Protein AF-A0A538CQP9-F1 (afdb_monomer)

Nearest PDB structures (foldseek):
  5k21-assembly1_A  TM=8.685E-01  e=4.027E-07  Mycolicibacterium fortuitum subsp. fortuitum DSM 46621 = ATCC 6841 = JCM 6387
  6x1q-assembly1_A  TM=4.859E-01  e=3.278E+00  Escherichia coli K-12
  3sep-assembly1_A  TM=4.852E-01  e=4.447E+00  Escherichia coli K-12
  3i3e-assembly1_C  TM=3.441E-01  e=4.447E+00  Escherichia coli K-12
  3iap-assembly1_C  TM=3.419E-01  e=5.450E+00  Escherichia coli K-12

Foldseek 3Di:
DDDDDDDDDDDDDDPPPPPPPPDPPPPVPPADAFKDKWWWDWDPVFWDWDADPPGDDDFFIWIWGKTFTDDPNHGFWMKTKIKTQHDPPQRKIKMWMWTGGVFWIWIWIDMAGCHADPPPGTHADPQADKTWGPAMDGVNGPWTDIWHWAADPVTIMIMDHTDD

pLDDT: mean 84.47, std 19.42, range [34.56, 98.69]

Solvent-accessible surface area (backbone atoms only — not comparable to full-atom values): 9228 Å² total; per-residue (Å²): 137,90,83,85,88,83,90,82,88,84,82,86,82,79,80,79,78,81,73,79,78,76,70,79,78,80,69,75,85,61,50,35,62,54,78,49,68,32,42,31,44,66,47,81,88,42,45,45,79,47,77,43,81,62,86,59,100,40,74,68,20,31,46,39,36,36,26,47,25,22,43,97,84,40,87,46,38,37,37,38,40,47,30,34,30,75,33,82,91,37,53,19,36,41,37,44,35,42,34,46,40,83,62,34,34,41,33,30,38,38,67,54,26,69,36,71,42,87,100,77,44,52,52,70,48,99,78,29,48,68,24,40,29,75,25,36,33,67,71,27,37,75,23,32,38,38,35,36,43,28,84,48,99,91,34,29,42,40,33,40,39,35,41,119

Sequence (164 aa):
MSSKSTLLAVLATVAVVTGIVVLPATGHDVKPSGTVSFTGKGSSRDQKMVDVRPKGISLGDQFLGAETLRQAGALAGRMEADCVVIDRTYAGQACSLTLILKGGRVTAQGAGVDKRIPGVGGTTPPAGDEFAITGGTGAYQGAAGTLRLKSGRTGDAVTLLFSP

Secondary structure (DSSP, 8-state):
---------------------------------EEEEEEEEEEEEEEEEE-PSSSSS-TT-EEEEEEEEEETTEEEEEEEEEEEEEETTTTEEEEEEEEEETTEEEEEEEEEESSPBTTTB----TT-EEEEEEEEEETTTT--EEEEEE--TT-EEEEEEE--

Radius of gyration: 29.41 Å; Cα contacts (8 Å, |Δi|>4): 354; chains: 1; bounding box: 90×64×88 Å

Mean predicted aligned error: 10.79 Å

Structure (mmCIF, N/CA/C/O backbone):
data_AF-A0A538CQP9-F1
#
_entry.id   AF-A0A538CQP9-F1
#
loop_
_atom_site.group_PDB
_atom_site.id
_atom_site.type_symbol
_atom_site.label_atom_id
_atom_site.label_alt_id
_atom_site.label_comp_id
_atom_site.label_asym_id
_atom_site.label_entity_id
_atom_site.label_seq_id
_atom_site.pdbx_PDB_ins_code
_atom_site.Cartn_x
_atom_site.Cartn_y
_atom_site.Cartn_z
_atom_site.occupancy
_atom_site.B_iso_or_equiv
_atom_site.auth_seq_id
_atom_site.auth_comp_id
_atom_site.auth_asym_id
_atom_site.auth_atom_id
_atom_site.pdbx_PDB_model_num
ATOM 1 N N . MET A 1 1 ? -66.883 -46.467 62.462 1.00 38.78 1 MET A N 1
ATOM 2 C CA . MET A 1 1 ? -66.336 -47.798 62.126 1.00 38.78 1 MET A CA 1
ATOM 3 C C . MET A 1 1 ? -64.942 -47.618 61.553 1.00 38.78 1 MET A C 1
ATOM 5 O O . MET A 1 1 ? -64.714 -46.687 60.798 1.00 38.78 1 MET A O 1
ATOM 9 N N . SER A 1 2 ? -64.028 -48.446 62.045 1.00 42.16 2 SER A N 1
ATOM 10 C CA . SER A 1 2 ? -62.579 -48.475 61.811 1.00 42.16 2 SER A CA 1
ATOM 11 C C . SER A 1 2 ? -62.206 -48.957 60.401 1.00 42.16 2 SER A C 1
ATOM 13 O O . SER A 1 2 ? -62.927 -49.797 59.872 1.00 42.16 2 SER A O 1
ATOM 15 N N . SER A 1 3 ? -61.077 -48.482 59.849 1.00 36.19 3 SER A N 1
ATOM 16 C CA . SER A 1 3 ? -59.952 -49.288 59.297 1.00 36.19 3 SER A CA 1
ATOM 17 C C . SER A 1 3 ? -59.063 -48.399 58.396 1.00 36.19 3 SER A C 1
ATOM 19 O O . SER A 1 3 ? -59.521 -47.919 57.369 1.00 36.19 3 SER A O 1
ATOM 21 N N . LYS A 1 4 ? -57.914 -47.898 58.874 1.00 34.56 4 LYS A N 1
ATOM 22 C CA . LYS A 1 4 ? -56.531 -48.436 58.773 1.00 34.56 4 LYS A CA 1
ATOM 23 C C . LYS A 1 4 ? -55.906 -48.461 57.356 1.00 34.56 4 LYS A C 1
ATOM 25 O O . LYS A 1 4 ? -56.288 -49.257 56.513 1.00 34.56 4 LYS A O 1
ATOM 30 N N . SER A 1 5 ? -54.905 -47.578 57.220 1.00 41.53 5 SER A N 1
ATOM 31 C CA . SER A 1 5 ? -53.651 -47.525 56.436 1.00 41.53 5 SER A CA 1
ATOM 32 C C . SER A 1 5 ? -53.337 -48.579 55.364 1.00 41.53 5 SER A C 1
ATOM 34 O O . SER A 1 5 ? -53.513 -49.761 55.622 1.00 41.53 5 SER A O 1
ATOM 36 N N . THR A 1 6 ? -52.658 -48.171 54.273 1.00 38.88 6 THR A N 1
ATOM 37 C CA . THR A 1 6 ? -51.230 -48.491 53.977 1.00 38.88 6 THR A CA 1
ATOM 38 C C . THR A 1 6 ? -50.686 -47.595 52.838 1.00 38.88 6 THR A C 1
ATOM 40 O O . THR A 1 6 ? -51.389 -47.326 51.869 1.00 38.88 6 THR A O 1
ATOM 43 N N . LEU A 1 7 ? -49.443 -47.112 52.992 1.00 44.28 7 LEU A N 1
ATOM 44 C CA . LEU A 1 7 ? -48.630 -46.386 52.002 1.00 44.28 7 LEU A CA 1
ATOM 45 C C . LEU A 1 7 ? -48.344 -47.215 50.736 1.00 44.28 7 LEU A C 1
ATOM 47 O O . LEU A 1 7 ? -48.172 -48.422 50.845 1.00 44.28 7 LEU A O 1
ATOM 51 N N . LEU A 1 8 ? -48.096 -46.532 49.610 1.00 36.38 8 LEU A N 1
ATOM 52 C CA . LEU A 1 8 ? -46.984 -46.818 48.684 1.00 36.38 8 LEU A CA 1
ATOM 53 C C . LEU A 1 8 ? -46.735 -45.587 47.792 1.00 36.38 8 LEU A C 1
ATOM 55 O O . LEU A 1 8 ? -47.542 -45.233 46.938 1.00 36.38 8 LEU A O 1
ATOM 59 N N . ALA A 1 9 ? -45.615 -44.912 48.040 1.00 46.59 9 ALA A N 1
ATOM 60 C CA . ALA A 1 9 ? -44.998 -43.966 47.116 1.00 46.59 9 ALA A CA 1
ATOM 61 C C . ALA A 1 9 ? -44.261 -44.744 46.016 1.00 46.59 9 ALA A C 1
ATOM 63 O O . ALA A 1 9 ? -43.771 -45.825 46.324 1.00 46.59 9 ALA A O 1
ATOM 64 N N . VAL A 1 10 ? -44.121 -44.186 44.802 1.00 39.62 10 VAL A N 1
ATOM 65 C CA . VAL A 1 10 ? -42.913 -44.312 43.953 1.00 39.62 10 VAL A CA 1
ATOM 66 C C . VAL A 1 10 ? -43.000 -43.398 42.710 1.00 39.62 10 VAL A C 1
ATOM 68 O O . VAL A 1 10 ? -43.891 -43.518 41.879 1.00 39.62 10 VAL A O 1
ATOM 71 N N . LEU A 1 11 ? -42.022 -42.484 42.672 1.00 38.12 11 LEU A N 1
ATOM 72 C CA . LEU A 1 11 ? -41.315 -41.811 41.571 1.00 38.12 11 LEU A CA 1
ATOM 73 C C . LEU A 1 11 ? -42.088 -41.183 40.391 1.00 38.12 11 LEU A C 1
ATOM 75 O O . LEU A 1 11 ? -42.422 -41.832 39.406 1.00 38.12 11 LEU A O 1
ATOM 79 N N . ALA A 1 12 ? -42.153 -39.847 40.417 1.00 43.16 12 ALA A N 1
ATOM 80 C CA . ALA A 1 12 ? -42.281 -39.014 39.226 1.00 43.16 12 ALA A CA 1
ATOM 81 C C . ALA A 1 12 ? -40.926 -38.925 38.498 1.00 43.16 12 ALA A C 1
ATOM 83 O O . ALA A 1 12 ? -39.963 -38.358 39.016 1.00 43.16 12 ALA A O 1
ATOM 84 N N . THR A 1 13 ? -40.841 -39.469 37.286 1.00 46.38 13 THR A N 1
ATOM 85 C CA . THR A 1 13 ? -39.721 -39.235 36.368 1.00 46.38 13 THR A CA 1
ATOM 86 C C . THR A 1 13 ? -39.856 -37.848 35.742 1.00 46.38 13 THR A C 1
ATOM 88 O O . THR A 1 13 ? -40.658 -37.648 34.831 1.00 46.38 13 THR A O 1
ATOM 91 N N . VAL A 1 14 ? -39.066 -36.884 36.216 1.00 45.41 14 VAL A N 1
ATOM 92 C CA . VAL A 1 14 ? -38.841 -35.614 35.513 1.00 45.41 14 VAL A CA 1
ATOM 93 C C . VAL A 1 14 ? -37.854 -35.891 34.380 1.00 45.41 14 VAL A C 1
ATOM 95 O O . VAL A 1 14 ? -36.659 -36.059 34.614 1.00 45.41 14 VAL A O 1
ATOM 98 N N . ALA A 1 15 ? -38.349 -35.972 33.147 1.00 48.72 15 ALA A N 1
ATOM 99 C CA . ALA A 1 15 ? -37.496 -35.967 31.967 1.00 48.72 15 ALA A CA 1
ATOM 100 C C . ALA A 1 15 ? -36.959 -34.541 31.765 1.00 48.72 15 ALA A C 1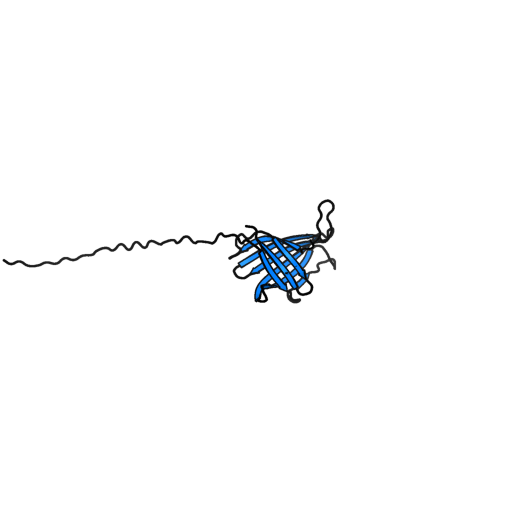
ATOM 102 O O . ALA A 1 15 ? -37.659 -33.663 31.263 1.00 48.72 15 ALA A O 1
ATOM 103 N N . VAL A 1 16 ? -35.718 -34.296 32.190 1.00 45.59 16 VAL A N 1
ATOM 104 C CA . VAL A 1 16 ? -34.983 -33.078 31.836 1.00 45.59 16 VAL A CA 1
ATOM 105 C C . VAL A 1 16 ? -34.594 -33.207 30.366 1.00 45.59 16 VAL A C 1
ATOM 107 O O . VAL A 1 16 ? -33.592 -33.831 30.028 1.00 45.59 16 VAL A O 1
ATOM 110 N N . VAL A 1 17 ? -35.412 -32.650 29.474 1.00 44.56 17 VAL A N 1
ATOM 111 C CA . VAL A 1 17 ? -35.003 -32.425 28.086 1.00 44.56 17 VAL A CA 1
ATOM 112 C C . VAL A 1 17 ? -33.984 -31.291 28.123 1.00 44.56 17 VAL A C 1
ATOM 114 O O . VAL A 1 17 ? -34.340 -30.115 28.167 1.00 44.56 17 VAL A O 1
ATOM 117 N N . THR A 1 18 ? -32.699 -31.635 28.150 1.00 47.03 18 THR A N 1
ATOM 118 C CA . THR A 1 18 ? -31.608 -30.707 27.853 1.00 47.03 18 THR A CA 1
ATOM 119 C C . THR A 1 18 ? -31.675 -30.352 26.370 1.00 47.03 18 THR A C 1
ATOM 121 O O . THR A 1 18 ? -30.957 -30.891 25.532 1.00 47.03 18 THR A O 1
ATOM 124 N N . GLY A 1 19 ? -32.588 -29.445 26.026 1.00 39.25 19 GLY A N 1
ATOM 125 C CA . GLY A 1 19 ? -32.572 -28.773 24.739 1.00 39.25 19 GLY A CA 1
ATOM 126 C C . GLY A 1 19 ? -31.311 -27.924 24.668 1.00 39.25 19 GLY A C 1
ATOM 127 O O . GLY A 1 19 ? -31.230 -26.878 25.308 1.00 39.25 19 GLY A O 1
ATOM 128 N N . ILE A 1 20 ? -30.311 -28.377 23.914 1.00 45.31 20 ILE A N 1
ATOM 129 C CA . ILE A 1 20 ? -29.222 -27.506 23.479 1.00 45.31 20 ILE A CA 1
ATOM 130 C C . ILE A 1 20 ? -29.875 -26.472 22.564 1.00 45.31 20 ILE A C 1
ATOM 132 O O . ILE A 1 20 ? -30.176 -26.747 21.404 1.00 45.31 20 ILE A O 1
ATOM 136 N N . VAL A 1 21 ? -30.145 -25.287 23.105 1.00 44.66 21 VAL A N 1
ATOM 137 C CA . VAL A 1 21 ? -30.484 -24.121 22.296 1.00 44.66 21 VAL A CA 1
ATOM 138 C C . VAL A 1 21 ? -29.204 -23.745 21.560 1.00 44.66 21 VAL A C 1
ATOM 140 O O . VAL A 1 21 ? -28.327 -23.078 22.107 1.00 44.66 21 VAL A O 1
ATOM 143 N N . VAL A 1 22 ? -29.065 -24.226 20.326 1.00 49.12 22 VAL A N 1
ATOM 144 C CA . VAL A 1 22 ? -28.063 -23.709 19.398 1.00 49.12 22 VAL A CA 1
ATOM 145 C C . VAL A 1 22 ? -28.538 -22.311 19.019 1.00 49.12 22 VAL A C 1
ATOM 147 O O . VAL A 1 22 ? -29.374 -22.140 18.135 1.00 49.12 22 VAL A O 1
ATOM 150 N N . LEU A 1 23 ? -28.060 -21.305 19.751 1.00 45.12 23 LEU A N 1
ATOM 151 C CA . LEU A 1 23 ? -28.173 -19.919 19.319 1.00 45.12 23 LEU A CA 1
ATOM 152 C C . LEU A 1 23 ? -27.500 -19.836 17.941 1.00 45.12 23 LEU A C 1
ATOM 154 O O . LEU A 1 23 ? -26.346 -20.262 17.827 1.00 45.12 23 LEU A O 1
ATOM 158 N N . PRO A 1 24 ? -28.173 -19.333 16.891 1.00 45.16 24 PRO A N 1
ATOM 159 C CA . PRO A 1 24 ? -27.479 -19.042 15.652 1.00 45.16 24 PRO A CA 1
ATOM 160 C C . PRO A 1 24 ? -26.359 -18.066 16.000 1.00 45.16 24 PRO A C 1
ATOM 162 O O . PRO A 1 24 ? -26.606 -17.002 16.571 1.00 45.16 24 PRO A O 1
ATOM 165 N N . ALA A 1 25 ? -25.118 -18.452 15.709 1.00 52.47 25 ALA A N 1
ATOM 166 C CA . ALA A 1 25 ? -24.022 -17.508 15.716 1.00 52.47 25 ALA A CA 1
ATOM 167 C C . ALA A 1 25 ? -24.400 -16.432 14.699 1.00 52.47 25 ALA A C 1
ATOM 169 O O . ALA A 1 25 ? -24.358 -16.673 13.494 1.00 52.47 25 ALA A O 1
ATOM 170 N N . THR A 1 26 ? -24.807 -15.256 15.169 1.00 50.44 26 THR A N 1
ATOM 171 C CA . THR A 1 26 ? -24.879 -14.057 14.340 1.00 50.44 26 THR A CA 1
ATOM 172 C C . THR A 1 26 ? -23.442 -13.623 14.069 1.00 50.44 26 THR A C 1
ATOM 174 O O . THR A 1 26 ? -22.945 -12.617 14.577 1.00 50.44 26 THR A O 1
ATOM 177 N N . GLY A 1 27 ? -22.727 -14.445 13.294 1.00 51.31 27 GLY A N 1
ATOM 178 C CA . GLY A 1 27 ? -21.552 -14.007 12.571 1.00 51.31 27 GLY A CA 1
ATOM 179 C C . GLY A 1 27 ? -22.015 -12.812 11.763 1.00 51.31 27 GLY A C 1
ATOM 180 O O . GLY A 1 27 ? -22.911 -12.926 10.932 1.00 51.31 27 GLY A O 1
ATOM 181 N N . HIS A 1 28 ? -21.527 -11.634 12.127 1.00 52.66 28 HIS A N 1
ATOM 182 C CA . HIS A 1 28 ? -21.851 -10.422 11.407 1.00 52.66 28 HIS A CA 1
ATOM 183 C C . HIS A 1 28 ? -21.155 -10.532 10.048 1.00 52.66 28 HIS A C 1
ATOM 185 O O . HIS A 1 28 ? -20.038 -10.051 9.892 1.00 52.66 28 HIS A O 1
ATOM 191 N N . ASP A 1 29 ? -21.816 -11.150 9.066 1.00 60.22 29 ASP A N 1
ATOM 192 C CA . ASP A 1 29 ? -21.462 -11.110 7.639 1.00 60.22 29 ASP A CA 1
ATOM 193 C C . ASP A 1 29 ? -21.721 -9.707 7.055 1.00 60.22 29 ASP A C 1
ATOM 195 O O . ASP A 1 29 ? -22.168 -9.533 5.921 1.00 60.22 29 ASP A O 1
ATOM 199 N N . VAL A 1 30 ? -21.486 -8.663 7.849 1.00 67.25 30 VAL A N 1
ATOM 200 C CA . VAL A 1 30 ? -21.538 -7.290 7.376 1.00 67.25 30 VAL A CA 1
ATOM 201 C C . VAL A 1 30 ? -20.156 -6.991 6.839 1.00 67.25 30 VAL A C 1
ATOM 203 O O . VAL A 1 30 ? -19.209 -6.787 7.601 1.00 67.25 30 VAL A O 1
ATOM 206 N N . LYS A 1 31 ? -20.042 -6.983 5.510 1.00 78.75 31 LYS A N 1
ATOM 207 C CA . LYS A 1 31 ? -18.832 -6.499 4.858 1.00 78.75 31 LYS A CA 1
ATOM 208 C C . LYS A 1 31 ? -18.520 -5.087 5.361 1.00 78.75 31 LYS A C 1
ATOM 210 O O . LYS A 1 31 ? -19.438 -4.266 5.485 1.00 78.75 31 LYS A O 1
ATOM 215 N N . PRO A 1 32 ? -17.244 -4.782 5.645 1.00 84.19 32 PRO A N 1
ATOM 216 C CA . PRO A 1 32 ? -16.839 -3.423 5.962 1.00 84.19 32 PRO A CA 1
ATOM 217 C C . PRO A 1 32 ? -17.307 -2.468 4.866 1.00 84.19 32 PRO A C 1
ATOM 219 O O . PRO A 1 32 ? -17.216 -2.789 3.685 1.00 84.19 32 PRO A O 1
ATOM 222 N N . SER A 1 33 ? -17.788 -1.290 5.251 1.00 89.38 33 SER A N 1
ATOM 223 C CA . SER A 1 33 ? -18.210 -0.249 4.315 1.00 89.38 33 SER A CA 1
ATOM 224 C C . SER A 1 33 ? -17.742 1.123 4.794 1.00 89.38 33 SER A C 1
ATOM 226 O O . SER A 1 33 ? -17.451 1.325 5.976 1.00 89.38 33 SER A O 1
ATOM 228 N N . GLY A 1 34 ? -17.643 2.069 3.861 1.00 92.75 34 GLY A N 1
ATOM 229 C CA . GLY A 1 34 ? -17.243 3.445 4.145 1.00 92.75 34 GLY A CA 1
ATOM 230 C C . GLY A 1 34 ? -15.732 3.682 4.107 1.00 92.75 34 GLY A C 1
ATOM 231 O O . GLY A 1 34 ? -14.962 2.879 3.579 1.00 92.75 34 GLY A O 1
ATOM 232 N N . THR A 1 35 ? -15.320 4.830 4.649 1.00 96.12 35 THR A N 1
ATOM 233 C CA . THR A 1 35 ? -13.948 5.344 4.539 1.00 96.12 35 THR A CA 1
ATOM 234 C C . THR A 1 35 ? -13.276 5.427 5.903 1.00 96.12 35 THR A C 1
ATOM 236 O O . THR A 1 35 ? -13.831 6.000 6.840 1.00 96.12 35 THR A O 1
ATOM 239 N N . VAL A 1 36 ? -12.048 4.917 6.000 1.00 95.69 36 VAL A N 1
ATOM 240 C CA . VAL A 1 36 ? -11.201 5.009 7.197 1.00 95.69 36 VAL A CA 1
ATOM 241 C C . VAL A 1 36 ? -9.848 5.595 6.816 1.00 95.69 36 VAL A C 1
ATOM 243 O O . VAL A 1 36 ? -9.221 5.131 5.869 1.00 95.69 36 VAL A O 1
ATOM 246 N N . SER A 1 37 ? -9.374 6.591 7.563 1.00 96.88 37 SER A N 1
ATOM 247 C CA . SER A 1 37 ? -8.099 7.261 7.289 1.00 96.88 37 SER A CA 1
ATOM 248 C C . SER A 1 37 ? -7.151 7.208 8.481 1.00 96.88 37 SER A C 1
ATOM 250 O O . SER A 1 37 ? -7.557 7.375 9.633 1.00 96.88 37 SER A O 1
ATOM 252 N N . PHE A 1 38 ? -5.869 7.041 8.172 1.00 97.62 38 PHE A N 1
ATOM 253 C CA . PHE A 1 38 ? -4.761 6.998 9.111 1.00 97.62 38 PHE A CA 1
ATOM 254 C C . PHE A 1 38 ? -3.640 7.931 8.661 1.00 97.62 38 PHE A C 1
ATOM 256 O O . PHE A 1 38 ? -3.461 8.193 7.469 1.00 97.62 38 PHE A O 1
ATOM 263 N N . THR A 1 39 ? -2.841 8.375 9.624 1.00 97.44 39 THR A N 1
ATOM 264 C CA . THR A 1 39 ? -1.500 8.889 9.360 1.00 97.44 39 THR A CA 1
ATOM 265 C C . THR A 1 39 ? -0.478 7.786 9.611 1.00 97.44 39 THR A C 1
ATOM 267 O O . THR A 1 39 ? -0.483 7.146 10.665 1.00 97.44 39 THR A O 1
ATOM 270 N N . GLY A 1 40 ? 0.370 7.542 8.619 1.00 95.50 40 GLY A N 1
ATOM 271 C CA . GLY A 1 40 ? 1.479 6.601 8.653 1.00 95.50 40 GLY A CA 1
ATOM 272 C C . GLY A 1 40 ? 2.793 7.317 8.936 1.00 95.50 40 GLY A C 1
ATOM 273 O O . GLY A 1 40 ? 3.005 8.465 8.538 1.00 95.50 40 GLY A O 1
ATOM 274 N N . LYS A 1 41 ? 3.679 6.658 9.677 1.00 93.44 41 LYS A N 1
ATOM 275 C CA . LYS A 1 41 ? 5.075 7.079 9.783 1.00 93.44 41 LYS A CA 1
ATOM 276 C C . LYS A 1 41 ? 5.974 5.861 9.900 1.00 93.44 41 LYS A C 1
ATOM 278 O O . LYS A 1 41 ? 5.959 5.173 10.927 1.00 93.44 41 LYS A O 1
ATOM 283 N N . GLY A 1 42 ? 6.761 5.617 8.860 1.00 88.06 42 GLY A N 1
ATOM 284 C CA . GLY A 1 42 ? 7.872 4.680 8.894 1.00 88.06 42 GLY A CA 1
ATOM 285 C C . GLY A 1 42 ? 9.045 5.184 9.733 1.00 88.06 42 GLY A C 1
ATOM 286 O O . GLY A 1 42 ? 9.275 6.388 9.888 1.00 88.06 42 GLY A O 1
ATOM 287 N N . SER A 1 43 ? 9.799 4.240 10.293 1.00 88.38 43 SER A N 1
ATOM 288 C CA . SER A 1 43 ? 11.112 4.510 10.878 1.00 88.38 43 SER A CA 1
ATOM 289 C C . SER A 1 43 ? 12.194 3.959 9.956 1.00 88.38 43 SER A C 1
ATOM 291 O O . SER A 1 43 ? 11.984 2.948 9.292 1.00 88.38 43 SER A O 1
ATOM 293 N N . SER A 1 44 ? 13.383 4.564 9.955 1.00 88.12 44 SER A N 1
ATOM 294 C CA . SER A 1 44 ? 14.509 4.062 9.153 1.00 88.12 44 SER A CA 1
ATOM 295 C C . SER A 1 44 ? 14.965 2.652 9.545 1.00 88.12 44 SER A C 1
ATOM 297 O O . SER A 1 44 ? 15.673 2.007 8.781 1.00 88.12 44 SER A O 1
ATOM 299 N N . ARG A 1 45 ? 14.578 2.165 10.732 1.00 93.12 45 ARG A N 1
ATOM 300 C CA . ARG A 1 45 ? 14.855 0.795 11.190 1.00 93.12 45 ARG A CA 1
ATOM 301 C C . ARG A 1 45 ? 13.893 -0.231 10.596 1.00 93.12 45 ARG A C 1
ATOM 303 O O . ARG A 1 45 ? 14.256 -1.396 10.499 1.00 93.12 45 ARG A O 1
ATOM 310 N N . ASP A 1 46 ? 12.711 0.221 10.191 1.00 94.00 46 ASP A N 1
ATOM 311 C CA . ASP A 1 46 ? 11.624 -0.608 9.672 1.00 94.00 46 ASP A CA 1
ATOM 312 C C . ASP A 1 46 ? 11.504 -0.494 8.143 1.00 94.00 46 ASP A C 1
ATOM 314 O O . ASP A 1 46 ? 10.520 -0.948 7.570 1.00 94.00 46 ASP A O 1
ATOM 318 N N . GLN A 1 47 ? 12.471 0.141 7.475 1.00 94.00 47 GLN A N 1
ATOM 319 C CA . GLN A 1 47 ? 12.481 0.341 6.027 1.00 94.00 47 GLN A CA 1
ATOM 320 C C . GLN A 1 47 ? 13.808 -0.114 5.427 1.00 94.00 47 GLN A C 1
ATOM 322 O O . GLN A 1 47 ? 14.887 0.189 5.943 1.00 94.00 47 GLN A O 1
ATOM 327 N N . LYS A 1 48 ? 13.737 -0.827 4.304 1.00 95.50 48 LYS A N 1
ATOM 328 C CA . LYS A 1 48 ? 14.899 -1.348 3.598 1.00 95.50 48 LYS A CA 1
ATOM 329 C C . LYS A 1 48 ? 14.658 -1.378 2.095 1.00 95.50 48 LYS A C 1
ATOM 331 O O . LYS A 1 48 ? 13.687 -1.958 1.631 1.00 95.50 48 LYS A O 1
ATOM 336 N N . MET A 1 49 ? 15.616 -0.836 1.348 1.00 94.88 49 MET A N 1
ATOM 337 C CA . MET A 1 49 ? 15.788 -1.148 -0.068 1.00 94.88 49 MET A CA 1
ATOM 338 C C . MET A 1 49 ? 16.793 -2.296 -0.203 1.00 94.88 49 MET A C 1
ATOM 340 O O . MET A 1 49 ? 17.926 -2.205 0.289 1.00 94.88 49 MET A O 1
ATOM 344 N N . VAL A 1 50 ? 16.368 -3.383 -0.833 1.00 96.69 50 VAL A N 1
ATOM 345 C CA . VAL A 1 50 ? 17.200 -4.515 -1.230 1.00 96.69 50 VAL A CA 1
ATOM 346 C C . VAL A 1 50 ? 17.599 -4.294 -2.683 1.00 96.69 50 VAL A C 1
ATOM 348 O O . VAL A 1 50 ? 16.786 -4.442 -3.585 1.00 96.69 50 VAL A O 1
ATOM 351 N N . ASP A 1 51 ? 18.859 -3.920 -2.876 1.00 96.25 51 ASP A N 1
ATOM 352 C CA . ASP A 1 51 ? 19.474 -3.656 -4.180 1.00 96.25 51 ASP A CA 1
ATOM 353 C C . ASP A 1 51 ? 20.182 -4.928 -4.665 1.00 96.25 51 ASP A C 1
ATOM 355 O O . ASP A 1 51 ? 21.291 -5.271 -4.207 1.00 96.25 51 ASP A O 1
ATOM 359 N N . VAL A 1 52 ? 19.488 -5.665 -5.536 1.00 95.31 52 VAL A N 1
ATOM 360 C CA . VAL A 1 52 ? 20.009 -6.873 -6.178 1.00 95.31 52 VAL A CA 1
ATOM 361 C C . VAL A 1 52 ? 20.971 -6.484 -7.302 1.00 95.31 52 VAL A C 1
ATOM 363 O O . VAL A 1 52 ? 21.230 -5.315 -7.557 1.00 95.31 52 VAL A O 1
ATOM 366 N N . ARG A 1 53 ? 21.642 -7.458 -7.924 1.00 91.62 53 ARG A N 1
ATOM 367 C CA . ARG A 1 53 ? 22.526 -7.145 -9.056 1.00 91.62 53 ARG A CA 1
ATOM 368 C C . ARG A 1 53 ? 21.707 -7.063 -10.349 1.00 91.62 53 ARG A C 1
ATOM 370 O O . ARG A 1 53 ? 20.839 -7.911 -10.539 1.00 91.62 53 ARG A O 1
ATOM 377 N N . PRO A 1 54 ? 22.081 -6.184 -11.295 1.00 93.19 54 PRO A N 1
ATOM 378 C CA . PRO A 1 54 ? 23.179 -5.212 -11.230 1.00 93.19 54 PRO A CA 1
ATOM 379 C C . PRO A 1 54 ? 22.868 -4.038 -10.294 1.00 93.19 54 PRO A C 1
ATOM 381 O O . PRO A 1 54 ? 21.712 -3.728 -10.079 1.00 93.19 54 PRO A O 1
ATOM 384 N N . LYS A 1 55 ? 23.911 -3.374 -9.779 1.00 90.50 55 LYS A N 1
ATOM 385 C CA . LYS A 1 55 ? 23.751 -2.256 -8.840 1.00 90.50 55 LYS A CA 1
ATOM 386 C C . LYS A 1 55 ? 22.942 -1.096 -9.421 1.00 90.50 55 LYS A C 1
ATOM 388 O O . LYS A 1 55 ? 23.170 -0.701 -10.567 1.00 90.50 55 LYS A O 1
ATOM 393 N N . GLY A 1 56 ? 22.101 -0.506 -8.573 1.00 87.69 56 GLY A N 1
ATOM 394 C CA . GLY A 1 56 ? 21.142 0.531 -8.950 1.00 87.69 56 GLY A CA 1
ATOM 395 C C . GLY A 1 56 ? 19.813 -0.078 -9.398 1.00 87.69 56 GLY A C 1
ATOM 396 O O . GLY A 1 56 ? 19.724 -1.286 -9.559 1.00 87.69 56 GLY A O 1
ATOM 397 N N . ILE A 1 57 ? 18.798 0.766 -9.632 1.00 87.81 57 ILE A N 1
ATOM 398 C CA . ILE A 1 57 ? 17.420 0.304 -9.880 1.00 87.81 57 ILE A CA 1
ATOM 399 C C . ILE A 1 57 ? 17.374 -0.759 -10.992 1.00 87.81 57 ILE A C 1
ATOM 401 O O . ILE A 1 57 ? 17.638 -0.474 -12.170 1.00 87.81 57 ILE A O 1
ATOM 405 N N . SER A 1 58 ? 17.016 -1.981 -10.606 1.00 93.19 58 SER A N 1
ATOM 406 C CA . SER A 1 58 ? 17.024 -3.176 -11.439 1.00 93.19 58 SER A CA 1
ATOM 407 C C . SER A 1 58 ? 15.843 -4.104 -11.132 1.00 93.19 58 SER A C 1
ATOM 409 O O . SER A 1 58 ? 15.132 -3.949 -10.142 1.00 93.19 58 SER A O 1
ATOM 411 N N . LEU A 1 59 ? 15.580 -5.050 -12.040 1.00 95.94 59 LEU A N 1
ATOM 412 C CA . LEU A 1 59 ? 14.505 -6.023 -11.847 1.00 95.94 59 LEU A CA 1
ATOM 413 C C . LEU A 1 59 ? 14.817 -6.917 -10.647 1.00 95.94 59 LEU A C 1
ATOM 415 O O . LEU A 1 59 ? 15.908 -7.476 -10.557 1.00 95.94 59 LEU A O 1
ATOM 419 N N . GLY A 1 60 ? 13.827 -7.088 -9.776 1.00 96.12 60 GLY A N 1
ATOM 420 C CA . GLY A 1 60 ? 13.963 -7.856 -8.544 1.00 96.12 60 GLY A CA 1
ATOM 421 C C . GLY A 1 60 ? 14.452 -7.046 -7.345 1.00 96.12 60 GLY A C 1
ATOM 422 O O . GLY A 1 60 ? 14.510 -7.617 -6.256 1.00 96.12 60 GLY A O 1
ATOM 423 N N . ASP A 1 61 ? 14.762 -5.752 -7.506 1.00 97.19 61 ASP A N 1
ATOM 424 C CA . ASP A 1 61 ? 14.960 -4.862 -6.359 1.00 97.19 61 ASP A CA 1
ATOM 425 C C . ASP A 1 61 ? 13.688 -4.819 -5.517 1.00 97.19 61 ASP A C 1
ATOM 427 O O . ASP A 1 61 ? 12.578 -4.835 -6.058 1.00 97.19 61 ASP A O 1
ATOM 431 N N . GLN A 1 62 ? 13.852 -4.763 -4.195 1.00 97.06 62 GLN A N 1
ATOM 432 C CA . GLN A 1 62 ? 12.726 -4.836 -3.266 1.00 97.06 62 GLN A CA 1
ATOM 433 C C . GLN A 1 62 ? 12.724 -3.667 -2.298 1.00 97.06 62 GLN A C 1
ATOM 435 O O . GLN A 1 62 ? 13.743 -3.362 -1.678 1.00 97.06 62 GLN A O 1
ATOM 440 N N . PHE A 1 63 ? 11.560 -3.066 -2.102 1.00 94.94 63 PHE A N 1
ATOM 441 C CA . PHE A 1 63 ? 11.306 -2.188 -0.975 1.00 94.94 63 PHE A CA 1
ATOM 442 C C . PHE A 1 63 ? 10.496 -2.944 0.075 1.00 94.94 63 PHE A C 1
ATOM 444 O O . PHE A 1 63 ? 9.366 -3.360 -0.171 1.00 94.94 63 PHE A O 1
ATOM 451 N N . LEU A 1 64 ? 11.087 -3.091 1.256 1.00 96.88 64 LEU A N 1
ATOM 452 C CA . LEU A 1 64 ? 10.461 -3.676 2.433 1.00 96.88 64 LEU A CA 1
ATOM 453 C C . LEU A 1 64 ? 10.257 -2.566 3.455 1.00 96.88 64 LEU A C 1
ATOM 455 O O . LEU A 1 64 ? 11.203 -1.849 3.790 1.00 96.88 64 LEU A O 1
ATOM 459 N N . GLY A 1 65 ? 9.041 -2.414 3.960 1.00 96.06 65 GLY A N 1
ATOM 460 C CA . GLY A 1 65 ? 8.712 -1.312 4.851 1.00 96.06 65 GLY A CA 1
ATOM 461 C C . GLY A 1 65 ? 7.655 -1.673 5.875 1.00 96.06 65 GLY A C 1
ATOM 462 O O . GLY A 1 65 ? 6.736 -2.435 5.592 1.00 96.06 65 GLY A O 1
ATOM 463 N N . ALA A 1 66 ? 7.743 -1.068 7.054 1.00 96.88 66 ALA A N 1
ATOM 464 C CA . ALA A 1 66 ? 6.631 -1.011 7.983 1.00 96.88 66 ALA A CA 1
ATOM 465 C C . ALA A 1 66 ? 6.449 0.392 8.565 1.00 96.88 66 ALA A C 1
ATOM 467 O O . ALA A 1 66 ? 7.407 1.113 8.854 1.00 96.88 66 ALA A O 1
ATOM 468 N N . GLU A 1 67 ? 5.191 0.757 8.787 1.00 96.12 67 GLU A N 1
ATOM 469 C CA . GLU A 1 67 ? 4.796 2.041 9.345 1.00 96.12 67 GLU A CA 1
ATOM 470 C C . GLU A 1 67 ? 3.856 1.871 10.531 1.00 96.12 67 GLU A C 1
ATOM 472 O O . GLU A 1 67 ? 3.009 0.976 10.568 1.00 96.12 67 GLU A O 1
ATOM 477 N N . THR A 1 68 ? 3.975 2.770 11.507 1.00 97.38 68 THR A N 1
ATOM 478 C CA . THR A 1 68 ? 2.972 2.881 12.569 1.00 97.38 68 THR A CA 1
ATOM 479 C C . THR A 1 68 ? 1.802 3.715 12.067 1.00 97.38 68 THR A C 1
ATOM 481 O O . THR A 1 68 ? 2.003 4.856 11.653 1.00 97.38 68 THR A O 1
ATOM 484 N N . LEU A 1 69 ? 0.588 3.169 12.157 1.00 97.88 69 LEU A N 1
ATOM 485 C CA . LEU A 1 69 ? -0.642 3.863 11.790 1.00 97.88 69 LEU A CA 1
ATOM 486 C C . LEU A 1 69 ? -1.265 4.528 13.013 1.00 97.88 69 LEU A C 1
ATOM 488 O O . LEU A 1 69 ? -1.432 3.909 14.071 1.00 97.88 69 LEU A O 1
ATOM 492 N N . ARG A 1 70 ? -1.655 5.790 12.853 1.00 97.56 70 ARG A N 1
ATOM 493 C CA . ARG A 1 70 ? -2.374 6.559 13.865 1.00 97.56 70 ARG A CA 1
ATOM 494 C C . ARG A 1 70 ? -3.687 7.096 13.327 1.00 97.56 70 ARG A C 1
ATOM 496 O O . ARG A 1 70 ? -3.781 7.505 12.177 1.00 97.56 70 ARG A O 1
ATOM 503 N N . GLN A 1 71 ? -4.688 7.148 14.195 1.00 95.81 71 GLN A N 1
ATOM 504 C CA . GLN A 1 71 ? -5.980 7.768 13.924 1.00 95.81 71 GLN A CA 1
ATOM 505 C C . GLN A 1 71 ? -6.249 8.789 15.024 1.00 95.81 71 GLN A C 1
ATOM 507 O O . GLN A 1 71 ? -6.169 8.457 16.205 1.00 95.81 71 GLN A O 1
ATOM 512 N N . ALA A 1 72 ? -6.482 10.050 14.646 1.00 91.69 72 ALA A N 1
ATOM 513 C CA . ALA A 1 72 ? -6.610 11.165 15.592 1.00 91.69 72 ALA A CA 1
ATOM 514 C C . ALA A 1 72 ? -5.465 11.220 16.637 1.00 91.69 72 ALA A C 1
ATOM 516 O O . ALA A 1 72 ? -5.677 11.502 17.812 1.00 91.69 72 ALA A O 1
ATOM 517 N N . GLY A 1 73 ? -4.235 10.892 16.217 1.00 91.81 73 GLY A N 1
ATOM 518 C CA . GLY A 1 73 ? -3.044 10.867 17.076 1.00 91.81 73 GLY A CA 1
ATOM 519 C C . GLY A 1 73 ? -2.869 9.600 17.925 1.00 91.81 73 GLY A C 1
ATOM 520 O O . GLY A 1 73 ? -1.747 9.315 18.350 1.00 91.81 73 GLY A O 1
ATOM 521 N N . ALA A 1 74 ? -3.911 8.791 18.116 1.00 96.06 74 ALA A N 1
ATOM 522 C CA . ALA A 1 74 ? -3.833 7.526 18.842 1.00 96.06 74 ALA A CA 1
ATOM 523 C C . ALA A 1 74 ? -3.257 6.404 17.967 1.00 96.06 74 ALA A C 1
ATOM 525 O O . ALA A 1 74 ? -3.445 6.400 16.752 1.00 96.06 74 ALA A O 1
ATOM 526 N N . LEU A 1 75 ? -2.559 5.443 18.583 1.00 97.31 75 LEU A N 1
ATOM 527 C CA . LEU A 1 75 ? -2.093 4.237 17.894 1.00 97.31 75 LEU A CA 1
ATOM 528 C C . LEU A 1 75 ? -3.303 3.436 17.393 1.00 97.31 75 LEU A C 1
ATOM 530 O O . LEU A 1 75 ? -4.139 3.025 18.194 1.00 97.31 75 LEU A O 1
ATOM 534 N N . ALA A 1 76 ? -3.373 3.213 16.083 1.00 97.12 76 ALA A N 1
ATOM 535 C CA . ALA A 1 76 ? -4.492 2.534 15.430 1.00 97.12 76 ALA A CA 1
ATOM 536 C C . ALA A 1 76 ? -4.085 1.207 14.773 1.00 97.12 76 ALA A C 1
ATOM 538 O O . ALA A 1 76 ? -4.933 0.341 14.552 1.00 97.12 76 ALA A O 1
ATOM 539 N N . GLY A 1 77 ? -2.792 1.025 14.499 1.00 97.56 77 GLY A N 1
ATOM 540 C CA . GLY A 1 77 ? -2.279 -0.214 13.939 1.00 97.56 77 GLY A CA 1
ATOM 541 C C . GLY A 1 77 ? -0.876 -0.084 13.365 1.00 97.56 77 GLY A C 1
ATOM 542 O O . GLY A 1 77 ? -0.129 0.843 13.691 1.00 97.56 77 GLY A O 1
ATOM 543 N N . ARG A 1 78 ? -0.536 -1.020 12.483 1.00 97.88 78 ARG A N 1
ATOM 544 C CA . ARG A 1 78 ? 0.666 -0.993 11.648 1.00 97.88 78 ARG A CA 1
ATOM 545 C C . ARG A 1 78 ? 0.313 -1.319 10.203 1.00 97.88 78 ARG A C 1
ATOM 547 O O . ARG A 1 78 ? -0.669 -2.011 9.954 1.00 97.88 78 ARG A O 1
ATOM 554 N N . MET A 1 79 ? 1.125 -0.835 9.278 1.00 98.06 79 MET A N 1
ATOM 555 C CA . MET A 1 79 ? 1.113 -1.238 7.876 1.00 98.06 79 MET A CA 1
ATOM 556 C C . MET A 1 79 ? 2.463 -1.853 7.543 1.00 98.06 79 MET A C 1
ATOM 558 O O . MET A 1 79 ? 3.486 -1.334 7.978 1.00 98.06 79 MET A O 1
ATOM 562 N N . GLU A 1 80 ? 2.454 -2.937 6.788 1.00 98.19 80 GLU A N 1
ATOM 563 C CA . GLU A 1 80 ? 3.633 -3.612 6.255 1.00 98.19 80 GLU A CA 1
ATOM 564 C C . GLU A 1 80 ? 3.512 -3.637 4.734 1.00 98.19 80 GLU A C 1
ATOM 566 O O . GLU A 1 80 ? 2.417 -3.853 4.210 1.00 98.19 80 GLU A O 1
ATOM 571 N N . ALA A 1 81 ? 4.615 -3.387 4.039 1.00 97.25 81 ALA A N 1
ATOM 572 C CA . ALA A 1 81 ? 4.694 -3.331 2.590 1.00 97.25 81 ALA A CA 1
ATOM 573 C C . ALA A 1 81 ? 5.878 -4.165 2.094 1.00 97.25 81 ALA A C 1
ATOM 575 O O . ALA A 1 81 ? 6.994 -4.048 2.607 1.00 97.25 81 ALA A O 1
ATOM 576 N N . ASP A 1 82 ? 5.608 -4.969 1.073 1.00 97.81 82 ASP A N 1
ATOM 577 C CA . ASP A 1 82 ? 6.588 -5.695 0.275 1.00 97.81 82 ASP A CA 1
ATOM 578 C C . ASP A 1 82 ? 6.349 -5.329 -1.190 1.00 97.81 82 ASP A C 1
ATOM 580 O O . ASP A 1 82 ? 5.297 -5.646 -1.754 1.00 97.81 82 ASP A O 1
ATOM 584 N N . CYS A 1 83 ? 7.291 -4.594 -1.772 1.00 97.12 83 CYS A N 1
ATOM 585 C CA . CYS A 1 83 ? 7.236 -4.118 -3.144 1.00 97.12 83 CYS A CA 1
ATOM 586 C C . CYS A 1 83 ? 8.440 -4.621 -3.928 1.00 97.12 83 CYS A C 1
ATOM 588 O O . CYS A 1 83 ? 9.569 -4.525 -3.454 1.00 97.12 83 CYS A O 1
ATOM 590 N N . VAL A 1 84 ? 8.217 -5.063 -5.163 1.00 97.69 84 VAL A N 1
ATOM 591 C CA . VAL A 1 84 ? 9.268 -5.545 -6.062 1.00 97.69 84 VAL A CA 1
ATOM 592 C C . VAL A 1 84 ? 9.234 -4.769 -7.372 1.00 97.69 84 VAL A C 1
ATOM 594 O O . VAL A 1 84 ? 8.175 -4.605 -7.983 1.00 97.69 84 VAL A O 1
ATOM 597 N N . VAL A 1 85 ? 10.402 -4.327 -7.835 1.00 96.44 85 VAL A N 1
ATOM 598 C CA . VAL A 1 85 ? 10.580 -3.744 -9.168 1.00 96.44 85 VAL A CA 1
ATOM 599 C C . VAL A 1 85 ? 10.473 -4.856 -10.208 1.00 96.44 85 VAL A C 1
ATOM 601 O O . VAL A 1 85 ? 11.313 -5.757 -10.268 1.00 96.44 85 VAL A O 1
ATOM 604 N N . ILE A 1 86 ? 9.441 -4.785 -11.047 1.00 95.56 86 ILE A N 1
ATOM 605 C CA . ILE A 1 86 ? 9.120 -5.823 -12.041 1.00 95.56 86 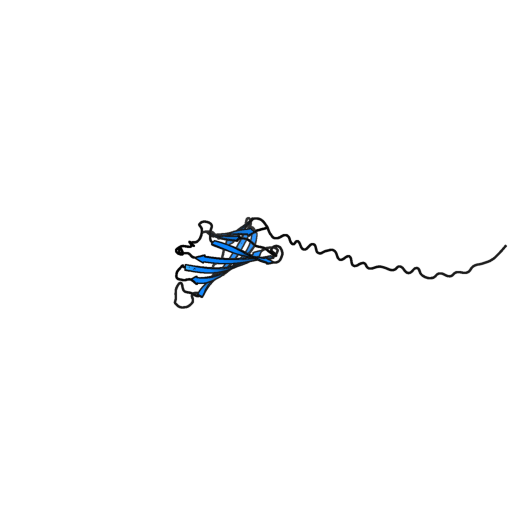ILE A CA 1
ATOM 606 C C . ILE A 1 86 ? 9.134 -5.307 -13.480 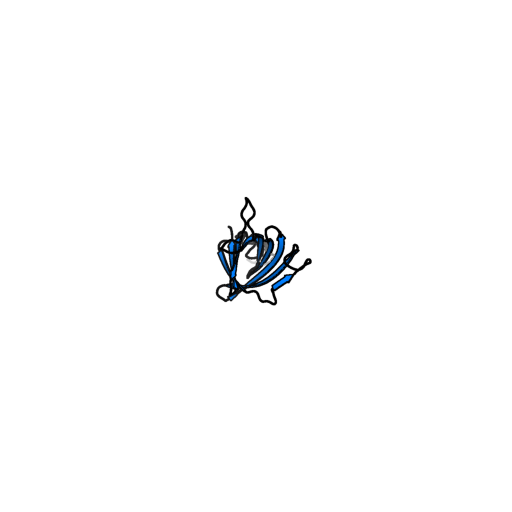1.00 95.56 86 ILE A C 1
ATOM 608 O O . ILE A 1 86 ? 9.110 -6.105 -14.414 1.00 95.56 86 ILE A O 1
ATOM 612 N N . ASP A 1 87 ? 9.216 -3.989 -13.675 1.00 93.00 87 ASP A N 1
ATOM 613 C CA . ASP A 1 87 ? 9.227 -3.382 -15.001 1.00 93.00 87 ASP A CA 1
ATOM 614 C C . ASP A 1 87 ? 10.183 -2.189 -15.067 1.00 93.00 87 ASP A C 1
ATOM 616 O O . ASP A 1 87 ? 9.928 -1.102 -14.557 1.00 93.00 87 ASP A O 1
ATOM 620 N N . ARG A 1 88 ? 11.305 -2.359 -15.763 1.00 90.62 88 ARG A N 1
ATOM 621 C CA . ARG A 1 88 ? 12.271 -1.273 -15.954 1.00 90.62 88 ARG A CA 1
ATOM 622 C C . ARG A 1 88 ? 11.857 -0.293 -17.055 1.00 90.62 88 ARG A C 1
ATOM 624 O O . ARG A 1 88 ? 12.238 0.882 -17.013 1.00 90.62 88 ARG A O 1
ATOM 631 N N . THR A 1 89 ? 11.103 -0.763 -18.043 1.00 91.62 89 THR A N 1
ATOM 632 C CA . THR A 1 89 ? 10.677 0.035 -19.196 1.00 91.62 89 THR A CA 1
ATOM 633 C C . THR A 1 89 ? 9.792 1.172 -18.717 1.00 91.62 89 THR A C 1
ATOM 635 O O . THR A 1 89 ? 10.106 2.338 -18.980 1.00 91.62 89 THR A O 1
ATOM 638 N N . TYR A 1 90 ? 8.770 0.838 -17.927 1.00 91.88 90 TYR A N 1
ATOM 639 C CA . TYR A 1 90 ? 7.789 1.795 -17.423 1.00 91.88 90 TYR A CA 1
ATOM 640 C C . TYR A 1 90 ? 8.005 2.204 -15.961 1.00 91.88 90 TYR A C 1
ATOM 642 O O . TYR A 1 90 ? 7.194 2.945 -15.415 1.00 91.88 90 TYR A O 1
ATOM 650 N N . ALA A 1 91 ? 9.132 1.795 -15.360 1.00 90.12 91 ALA A N 1
ATOM 651 C CA . ALA A 1 91 ? 9.432 2.017 -13.943 1.00 90.12 91 ALA A CA 1
ATOM 652 C C . ALA A 1 91 ? 8.280 1.512 -13.058 1.00 90.12 91 ALA A C 1
ATOM 654 O O . ALA A 1 91 ? 7.678 2.261 -12.295 1.00 90.12 91 ALA A O 1
ATOM 655 N N . GLY A 1 92 ? 7.925 0.245 -13.265 1.00 92.00 92 GLY A N 1
ATOM 656 C CA . GLY A 1 92 ? 6.832 -0.422 -12.595 1.00 92.00 92 GLY A CA 1
ATOM 657 C C . GLY A 1 92 ? 7.273 -1.280 -11.421 1.00 92.00 92 GLY A C 1
ATOM 658 O O . GLY A 1 92 ? 8.289 -1.986 -11.463 1.00 92.00 92 GLY A O 1
ATOM 659 N N . GLN A 1 93 ? 6.443 -1.239 -10.388 1.00 94.25 93 GLN A N 1
ATOM 660 C CA . GLN A 1 93 ? 6.585 -2.007 -9.162 1.00 94.25 93 GLN A CA 1
ATOM 661 C C . GLN A 1 9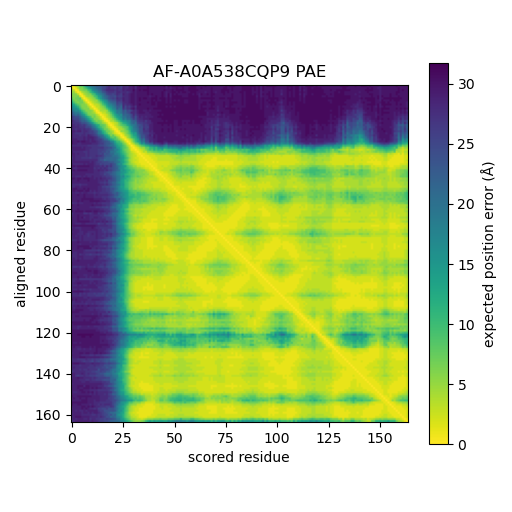3 ? 5.257 -2.670 -8.807 1.00 94.25 93 GLN A C 1
ATOM 663 O O . GLN A 1 93 ? 4.194 -2.075 -8.993 1.00 94.25 93 GLN A O 1
ATOM 668 N N . ALA A 1 94 ? 5.323 -3.894 -8.294 1.00 96.12 94 ALA A N 1
ATOM 669 C CA . ALA A 1 94 ? 4.181 -4.586 -7.712 1.00 96.12 94 ALA A CA 1
ATOM 670 C C . ALA A 1 94 ? 4.356 -4.651 -6.200 1.00 96.12 94 ALA A C 1
ATOM 672 O O . ALA A 1 94 ? 5.426 -5.022 -5.726 1.00 96.12 94 ALA A O 1
ATOM 673 N N . CYS A 1 95 ? 3.303 -4.318 -5.462 1.00 97.56 95 CYS A N 1
ATOM 674 C CA . CYS A 1 95 ? 3.313 -4.286 -4.011 1.00 97.56 95 CYS A CA 1
ATOM 675 C C . CYS A 1 95 ? 2.210 -5.156 -3.418 1.00 97.56 95 CYS A C 1
ATOM 677 O O . CYS A 1 95 ? 1.077 -5.192 -3.910 1.00 97.56 95 CYS A O 1
ATOM 679 N N . SER A 1 96 ? 2.540 -5.783 -2.294 1.00 98.31 96 SER A N 1
ATOM 680 C CA . SER A 1 96 ? 1.593 -6.353 -1.346 1.00 98.31 96 SER A CA 1
ATOM 681 C C . SER A 1 96 ? 1.684 -5.598 -0.027 1.00 98.31 96 SER A C 1
ATOM 683 O O . SER A 1 96 ? 2.768 -5.397 0.516 1.00 98.31 96 SER A O 1
ATOM 685 N N . LEU A 1 97 ? 0.533 -5.180 0.488 1.00 98.38 97 LEU A N 1
ATOM 686 C CA . LEU A 1 97 ? 0.400 -4.443 1.731 1.00 98.38 97 LEU A CA 1
ATOM 687 C C . LEU A 1 97 ? -0.483 -5.219 2.702 1.00 98.38 97 LEU A C 1
ATOM 689 O O . LEU A 1 97 ? -1.543 -5.731 2.336 1.00 98.38 97 LEU A O 1
ATOM 693 N N . THR A 1 98 ? -0.070 -5.254 3.964 1.00 98.69 98 THR A N 1
ATOM 694 C CA . THR A 1 98 ? -0.865 -5.806 5.062 1.00 98.69 98 THR A CA 1
ATOM 695 C C . THR A 1 98 ? -1.014 -4.766 6.154 1.00 98.69 98 THR A C 1
ATOM 697 O O . THR A 1 98 ? -0.035 -4.276 6.710 1.00 98.69 98 THR A O 1
ATOM 700 N N . LEU A 1 99 ? -2.256 -4.433 6.491 1.00 98.56 99 LEU A N 1
ATOM 701 C CA . LEU A 1 99 ? -2.573 -3.565 7.612 1.00 98.56 99 LEU A CA 1
ATOM 702 C C . LEU A 1 99 ? -3.004 -4.432 8.785 1.00 98.56 99 LEU A C 1
ATOM 704 O O . LEU A 1 99 ? -3.928 -5.237 8.675 1.00 98.56 99 LEU A O 1
ATOM 708 N N . ILE A 1 100 ? -2.340 -4.244 9.916 1.00 98.38 100 ILE A N 1
ATOM 709 C CA . ILE A 1 100 ? -2.637 -4.885 11.191 1.00 98.38 100 ILE A CA 1
ATOM 710 C C . ILE A 1 100 ? -3.365 -3.846 12.038 1.00 98.38 100 ILE A C 1
ATOM 712 O O . ILE A 1 100 ? -2.750 -2.904 12.541 1.00 98.38 100 ILE A O 1
ATOM 716 N N . LEU A 1 101 ? -4.680 -4.001 12.165 1.00 97.94 101 LEU A N 1
ATOM 717 C CA . LEU A 1 101 ? -5.569 -3.033 12.800 1.00 97.94 101 LEU A CA 1
ATOM 718 C C . LEU A 1 101 ? -6.236 -3.643 14.033 1.00 97.94 101 LEU A C 1
ATOM 720 O O . LEU A 1 101 ? -6.233 -4.858 14.259 1.00 97.94 101 LEU A O 1
ATOM 724 N N . LYS A 1 102 ? -6.861 -2.794 14.850 1.00 95.06 102 LYS A N 1
ATOM 725 C CA . LYS A 1 102 ? -7.722 -3.289 15.924 1.00 95.06 102 LYS A CA 1
ATOM 726 C C . LYS A 1 102 ? -8.859 -4.122 15.322 1.00 95.06 102 LYS A C 1
ATOM 728 O O . LYS A 1 102 ? -9.609 -3.641 14.485 1.00 95.06 102 LYS A O 1
ATOM 733 N N . GLY A 1 103 ? -9.000 -5.360 15.789 1.00 93.38 103 GLY A N 1
ATOM 734 C CA . GLY A 1 103 ? -10.080 -6.252 15.363 1.00 93.38 103 GLY A CA 1
ATOM 735 C C . GLY A 1 103 ? -9.789 -7.069 14.105 1.00 93.38 103 GLY A C 1
ATOM 736 O O . GLY A 1 103 ? -10.635 -7.880 13.741 1.00 93.38 103 GLY A O 1
ATOM 737 N N . GLY A 1 104 ? -8.619 -6.933 13.468 1.00 97.31 104 GLY A N 1
ATOM 738 C CA . GLY A 1 104 ? -8.254 -7.810 12.357 1.00 97.31 104 GLY A CA 1
ATOM 739 C C . GLY A 1 104 ? -7.132 -7.296 11.463 1.00 97.31 104 GLY A C 1
ATOM 740 O O . GLY A 1 104 ? -6.339 -6.436 11.840 1.00 97.31 104 GLY A O 1
ATOM 741 N N . ARG A 1 105 ? -7.063 -7.860 10.257 1.00 98.44 105 ARG A N 1
ATOM 742 C CA . ARG A 1 105 ? -6.104 -7.467 9.218 1.00 98.44 105 ARG A CA 1
ATOM 743 C C . ARG A 1 105 ? -6.822 -7.114 7.929 1.00 98.44 105 ARG A C 1
ATOM 745 O O . ARG A 1 105 ? -7.848 -7.724 7.645 1.00 98.44 105 ARG A O 1
ATOM 752 N N . VAL A 1 106 ? -6.247 -6.205 7.152 1.00 98.56 106 VAL A N 1
ATOM 753 C CA . VAL A 1 106 ? -6.673 -5.874 5.785 1.00 98.56 106 VAL A CA 1
ATOM 754 C C . VAL A 1 106 ? -5.499 -6.135 4.852 1.00 98.56 106 VAL A C 1
ATOM 756 O O . VAL A 1 106 ? -4.385 -5.702 5.144 1.00 98.56 106 VAL A O 1
ATOM 759 N N . THR A 1 107 ? -5.733 -6.834 3.747 1.00 98.62 107 THR A N 1
ATOM 760 C CA . THR A 1 107 ? -4.726 -7.052 2.704 1.00 98.62 107 THR A CA 1
ATOM 761 C C . THR A 1 107 ? -5.057 -6.206 1.488 1.00 98.62 107 THR A C 1
ATOM 763 O O . THR A 1 107 ? -6.212 -6.143 1.062 1.00 98.62 107 THR A O 1
ATOM 766 N N . ALA A 1 108 ? -4.043 -5.561 0.924 1.00 98.56 108 ALA A N 1
ATOM 767 C CA . ALA A 1 108 ? -4.164 -4.808 -0.310 1.00 98.56 108 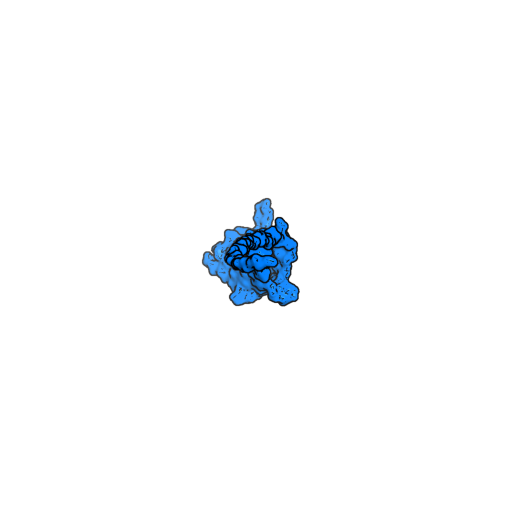ALA A CA 1
ATOM 768 C C . ALA A 1 108 ? -3.003 -5.122 -1.251 1.00 98.56 108 ALA A C 1
ATOM 770 O O . ALA A 1 108 ? -1.901 -5.433 -0.806 1.00 98.56 108 ALA A O 1
ATOM 771 N N . GLN A 1 109 ? -3.248 -5.070 -2.554 1.00 97.94 109 GLN A N 1
ATOM 772 C CA . GLN A 1 109 ? -2.248 -5.358 -3.576 1.00 97.94 109 GLN A CA 1
ATOM 773 C C . GLN A 1 109 ? -2.453 -4.455 -4.784 1.00 97.94 109 GLN A C 1
ATOM 775 O O . GLN A 1 109 ? -3.568 -4.029 -5.084 1.00 97.94 109 GLN A O 1
ATOM 780 N N . GLY A 1 110 ? -1.377 -4.167 -5.499 1.00 94.06 110 GLY A N 1
ATOM 781 C CA . GLY A 1 110 ? -1.446 -3.330 -6.687 1.00 94.06 110 GLY A CA 1
ATOM 782 C C . GLY A 1 110 ? -0.105 -3.233 -7.381 1.00 94.06 110 GLY A C 1
ATOM 783 O O . GLY A 1 110 ? 0.931 -3.587 -6.819 1.00 94.06 110 GLY A O 1
ATOM 784 N N . ALA A 1 111 ? -0.145 -2.758 -8.617 1.00 89.81 111 ALA A N 1
ATOM 785 C CA . ALA A 1 111 ? 1.041 -2.435 -9.381 1.00 89.81 111 ALA A CA 1
ATOM 786 C C . ALA A 1 111 ? 0.905 -1.019 -9.934 1.00 89.81 111 ALA A C 1
ATOM 788 O O . ALA A 1 111 ? -0.153 -0.642 -10.441 1.00 89.81 111 ALA A O 1
ATOM 789 N N . GLY A 1 112 ? 1.978 -0.250 -9.810 1.00 85.62 112 GLY A N 1
ATOM 790 C CA . GLY A 1 112 ? 2.087 1.101 -10.341 1.00 85.62 112 GLY A CA 1
ATOM 791 C C . GLY A 1 112 ? 3.164 1.167 -11.411 1.00 85.62 112 GLY A C 1
A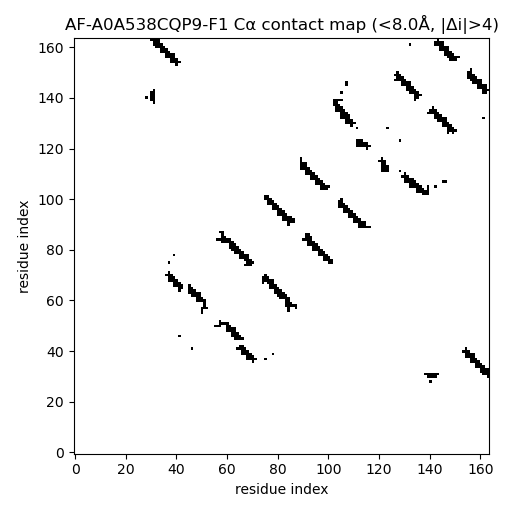TOM 792 O O . GLY A 1 112 ? 4.046 0.311 -11.458 1.00 85.62 112 GLY A O 1
ATOM 793 N N . VAL A 1 113 ? 3.086 2.191 -12.255 1.00 87.81 113 VAL A N 1
ATOM 794 C CA . VAL A 1 113 ? 4.145 2.586 -13.188 1.00 87.81 113 VAL A CA 1
ATOM 795 C C . VAL A 1 113 ? 4.376 4.083 -13.047 1.00 87.81 113 VAL A C 1
ATOM 797 O O . VAL A 1 113 ? 3.415 4.853 -12.990 1.00 87.81 113 VAL A O 1
ATOM 800 N N . ASP A 1 114 ? 5.639 4.500 -13.034 1.00 85.69 114 ASP A N 1
ATOM 801 C CA . ASP A 1 114 ? 5.999 5.921 -12.950 1.00 85.69 114 ASP A CA 1
ATOM 802 C C . ASP A 1 114 ? 6.152 6.571 -14.332 1.00 85.69 114 ASP A C 1
ATOM 804 O O . ASP A 1 114 ? 6.264 7.793 -14.456 1.00 85.69 114 ASP A O 1
ATOM 808 N N . LYS A 1 115 ? 6.142 5.767 -15.401 1.00 88.56 115 LYS A N 1
ATOM 809 C CA . LYS A 1 115 ? 6.163 6.247 -16.783 1.00 88.56 115 LYS A CA 1
ATOM 810 C C . LYS A 1 115 ? 4.907 5.832 -17.528 1.00 88.56 115 LYS A C 1
ATOM 812 O O . LYS A 1 115 ? 4.482 4.681 -17.484 1.00 88.56 115 LYS A O 1
ATOM 817 N N . ARG A 1 116 ? 4.417 6.766 -18.343 1.00 90.31 116 ARG A N 1
ATOM 818 C CA . ARG A 1 116 ? 3.270 6.561 -19.225 1.00 90.31 116 ARG A CA 1
ATOM 819 C C . ARG A 1 116 ? 3.494 5.397 -20.193 1.00 90.31 116 ARG A C 1
ATOM 821 O O . ARG A 1 116 ? 4.410 5.431 -21.013 1.00 90.31 116 ARG A O 1
ATOM 828 N N . ILE A 1 117 ? 2.575 4.441 -20.169 1.00 90.38 117 ILE A N 1
ATOM 829 C CA . ILE A 1 117 ? 2.422 3.376 -21.156 1.00 90.38 117 ILE A CA 1
ATOM 830 C C . ILE A 1 117 ? 1.661 3.937 -22.375 1.00 90.38 117 ILE A C 1
ATOM 832 O O . ILE A 1 117 ? 0.542 4.452 -22.228 1.00 90.38 117 ILE A O 1
ATOM 836 N N . PRO A 1 118 ? 2.228 3.865 -23.593 1.00 92.12 118 PRO A N 1
ATOM 837 C CA . PRO A 1 118 ? 1.559 4.314 -24.812 1.00 92.12 118 PRO A CA 1
ATOM 838 C C . PRO A 1 118 ? 0.199 3.635 -25.020 1.00 92.12 118 PRO A C 1
ATOM 840 O O . PRO A 1 118 ? 0.072 2.427 -24.865 1.00 92.12 118 PRO A O 1
ATOM 843 N N . GLY A 1 119 ? -0.830 4.416 -25.362 1.00 92.00 119 GLY A N 1
ATOM 844 C CA . GLY A 1 119 ? -2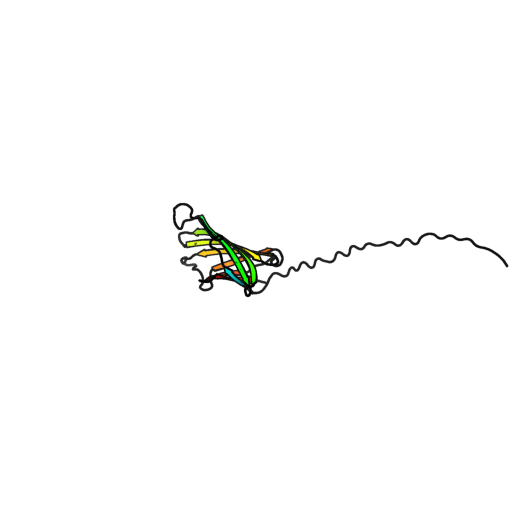.187 3.909 -25.615 1.00 92.00 119 GLY A CA 1
ATOM 845 C C . GLY A 1 119 ? -2.985 3.478 -24.376 1.00 92.00 119 GLY A C 1
ATOM 846 O O . GLY A 1 119 ? -4.190 3.289 -24.492 1.00 92.00 119 GLY A O 1
ATOM 847 N N . VAL A 1 120 ? -2.352 3.380 -23.201 1.00 89.56 120 VAL A N 1
ATOM 848 C CA . VAL A 1 120 ? -2.998 2.935 -21.952 1.00 89.56 120 VAL A CA 1
ATOM 849 C C . VAL A 1 120 ? -3.051 4.056 -20.910 1.00 89.56 120 VAL A C 1
ATOM 851 O O . VAL A 1 120 ? -4.099 4.302 -20.322 1.00 89.56 120 VAL A O 1
ATOM 854 N N . GLY A 1 121 ? -1.951 4.785 -20.697 1.00 85.31 121 GLY A N 1
ATOM 855 C CA . GLY A 1 121 ? -1.804 5.711 -19.569 1.00 85.31 121 GLY A CA 1
ATOM 856 C C . GLY A 1 121 ? -0.829 5.162 -18.527 1.00 85.31 121 GLY A C 1
ATOM 857 O O . GLY A 1 121 ? 0.149 4.533 -18.901 1.00 85.31 121 GLY A O 1
ATOM 858 N N . GLY A 1 122 ? -1.058 5.412 -17.240 1.00 74.69 122 GLY A N 1
ATOM 859 C CA . GLY A 1 122 ? -0.200 4.887 -16.171 1.00 74.69 122 GLY A CA 1
ATOM 860 C C . GLY A 1 122 ? 0.893 5.863 -15.746 1.00 74.69 122 GLY A C 1
ATOM 861 O O . GLY A 1 122 ? 1.952 5.949 -16.352 1.00 74.69 122 GLY A O 1
ATOM 862 N N . THR A 1 123 ? 0.594 6.608 -14.695 1.00 78.38 123 THR A N 1
ATOM 863 C CA . THR A 1 123 ? 1.527 7.370 -13.859 1.00 78.38 123 THR A CA 1
ATOM 864 C C . THR A 1 123 ? 0.891 7.431 -12.477 1.00 78.38 123 THR A C 1
ATOM 866 O O . THR A 1 123 ? -0.344 7.407 -12.402 1.00 78.38 123 THR A O 1
ATOM 869 N N . THR A 1 124 ? 1.672 7.581 -11.408 1.00 75.38 124 THR A N 1
ATOM 870 C CA . THR A 1 124 ? 1.112 7.806 -10.068 1.00 75.38 124 THR A CA 1
ATOM 871 C C . THR A 1 124 ? 0.099 8.962 -10.082 1.00 75.38 124 THR A C 1
ATOM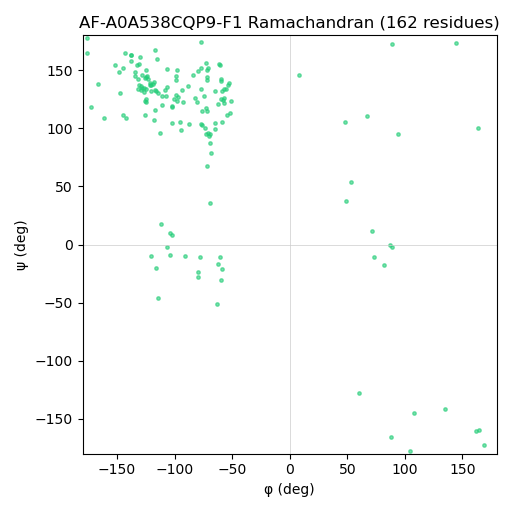 873 O O . THR A 1 124 ? 0.430 10.073 -10.517 1.00 75.38 124 THR A O 1
ATOM 876 N N . PRO A 1 125 ? -1.155 8.731 -9.650 1.00 76.94 125 PRO A N 1
ATOM 877 C CA . PRO A 1 125 ? -2.164 9.779 -9.572 1.00 76.94 125 PRO A CA 1
ATOM 878 C C . PRO A 1 125 ? -1.765 10.912 -8.606 1.00 76.94 125 PRO A C 1
ATOM 880 O O . PRO A 1 125 ? -1.091 10.669 -7.606 1.00 76.94 125 PRO A O 1
ATOM 883 N N . PRO A 1 126 ? -2.283 12.146 -8.779 1.00 77.06 126 PRO A N 1
ATOM 884 C CA . PRO A 1 126 ? -2.077 13.237 -7.808 1.00 77.06 126 PRO A CA 1
ATOM 885 C C . PRO A 1 126 ? -2.586 12.920 -6.386 1.00 77.06 126 PRO A C 1
ATOM 887 O O . PRO A 1 126 ? -2.202 13.560 -5.394 1.00 77.06 126 PRO A O 1
ATOM 890 N N . ALA A 1 127 ? -3.499 11.951 -6.290 1.00 78.12 127 ALA A N 1
ATOM 891 C CA . ALA A 1 127 ? -4.069 11.457 -5.046 1.00 78.12 127 ALA A CA 1
ATOM 892 C C . ALA A 1 127 ? -3.137 10.497 -4.280 1.00 78.12 127 ALA A C 1
ATOM 894 O O . ALA A 1 127 ? -3.418 10.239 -3.112 1.00 78.12 127 ALA A O 1
ATOM 895 N N . GLY A 1 128 ? -2.037 10.042 -4.888 1.00 85.56 128 GLY A N 1
ATOM 896 C CA . GLY A 1 128 ? -1.160 8.995 -4.362 1.00 85.56 128 GLY A CA 1
ATOM 897 C C . GLY A 1 128 ? -1.353 7.660 -5.084 1.00 85.56 128 GLY A C 1
ATOM 898 O O . GLY A 1 128 ? -2.141 7.569 -6.027 1.00 85.56 128 GLY A O 1
ATOM 899 N N . ASP A 1 129 ? -0.632 6.641 -4.627 1.00 90.19 129 ASP A N 1
ATOM 900 C CA . ASP A 1 129 ? -0.734 5.279 -5.144 1.00 90.19 129 ASP A CA 1
ATOM 901 C C . ASP A 1 129 ? -2.049 4.627 -4.701 1.00 90.19 129 ASP A C 1
ATOM 903 O O . ASP A 1 129 ? -2.534 4.846 -3.584 1.00 90.19 129 ASP A O 1
ATOM 907 N N . GLU A 1 130 ? -2.630 3.813 -5.582 1.00 93.00 130 GLU A N 1
ATOM 908 C CA . GLU A 1 130 ? -3.865 3.075 -5.321 1.00 93.00 130 GLU A CA 1
ATOM 909 C C . GLU A 1 130 ? -3.614 1.567 -5.373 1.00 93.00 130 GLU A C 1
ATOM 911 O O . GLU A 1 130 ? -3.014 1.045 -6.312 1.00 93.00 130 GLU A O 1
ATOM 916 N N . PHE A 1 131 ? -4.129 0.860 -4.371 1.00 96.12 131 PHE A N 1
ATOM 917 C CA . PHE A 1 131 ? -4.054 -0.591 -4.252 1.00 96.12 131 PHE A CA 1
ATOM 918 C C . PHE A 1 131 ? -5.462 -1.153 -4.075 1.00 96.12 131 PHE A C 1
ATOM 920 O O . PHE A 1 131 ? -6.301 -0.563 -3.391 1.00 96.12 131 PHE A O 1
ATOM 927 N N . ALA A 1 132 ? -5.735 -2.310 -4.664 1.00 98.00 132 ALA A N 1
ATOM 928 C CA . ALA A 1 132 ? -6.980 -3.023 -4.435 1.00 98.00 132 ALA A CA 1
ATOM 929 C C . ALA A 1 132 ? -6.938 -3.674 -3.051 1.00 98.00 132 ALA A C 1
ATOM 931 O O . ALA A 1 132 ? -6.004 -4.411 -2.749 1.00 98.00 132 ALA A O 1
ATOM 932 N N . ILE A 1 133 ? -7.950 -3.436 -2.220 1.00 98.50 133 ILE A N 1
ATOM 933 C CA . ILE A 1 133 ? -8.181 -4.231 -1.013 1.00 98.50 133 ILE A CA 1
ATOM 934 C C . ILE A 1 133 ? -8.718 -5.585 -1.476 1.00 98.50 133 ILE A C 1
ATOM 936 O O . ILE A 1 133 ? -9.779 -5.654 -2.097 1.00 98.50 133 ILE A O 1
ATOM 940 N N . THR A 1 134 ? -7.969 -6.646 -1.196 1.00 97.81 134 THR A N 1
ATOM 941 C CA . THR A 1 134 ? -8.247 -8.008 -1.680 1.00 97.81 134 THR A CA 1
ATOM 942 C C . THR A 1 134 ? -8.830 -8.917 -0.607 1.00 97.81 134 THR A C 1
ATOM 944 O O . THR A 1 134 ? -9.259 -10.029 -0.911 1.00 97.81 134 THR A O 1
ATOM 947 N N . GLY A 1 135 ? -8.850 -8.470 0.648 1.00 96.88 135 GLY A N 1
ATOM 948 C CA . GLY A 1 135 ? -9.420 -9.247 1.732 1.00 96.88 135 GLY A CA 1
ATOM 949 C C . GLY A 1 135 ? -9.109 -8.698 3.113 1.00 96.88 135 GLY A C 1
ATOM 950 O O . GLY A 1 135 ? -8.535 -7.620 3.300 1.00 96.88 135 GLY A O 1
ATOM 951 N N . GLY A 1 136 ? -9.492 -9.492 4.105 1.00 97.12 136 GLY A N 1
ATOM 952 C CA . GLY A 1 136 ? -9.211 -9.214 5.497 1.00 97.12 136 GLY A CA 1
ATOM 953 C C . GLY A 1 136 ? -9.667 -10.331 6.423 1.00 97.12 136 GLY A C 1
ATOM 954 O O . GLY A 1 136 ? -10.224 -11.345 6.003 1.00 97.12 136 GLY A O 1
ATOM 955 N N . THR A 1 137 ? -9.393 -10.144 7.707 1.00 97.12 137 THR A N 1
ATOM 956 C CA . THR A 1 137 ? -9.721 -11.087 8.786 1.00 97.12 137 THR A CA 1
ATOM 957 C C . THR A 1 137 ? -10.438 -10.363 9.920 1.00 97.12 137 THR A C 1
ATOM 959 O O . THR A 1 137 ? -10.340 -9.138 10.034 1.00 97.12 137 THR A O 1
ATOM 962 N N . GLY A 1 138 ? -11.133 -11.109 10.783 1.00 95.25 138 GLY A N 1
ATOM 963 C CA . GLY A 1 138 ? -11.846 -10.546 11.933 1.00 95.25 138 GLY A CA 1
ATOM 964 C C . GLY A 1 138 ? -12.910 -9.539 11.500 1.00 95.25 138 GLY A C 1
ATOM 965 O O . GLY A 1 138 ? -13.706 -9.830 10.614 1.00 95.25 138 GLY A O 1
ATOM 966 N N . ALA A 1 139 ? -12.880 -8.333 12.068 1.00 94.31 139 ALA A N 1
ATOM 967 C CA . ALA A 1 139 ? -13.794 -7.240 11.722 1.00 94.31 139 ALA A CA 1
ATOM 968 C C . ALA A 1 139 ? -13.709 -6.790 10.249 1.00 94.31 139 ALA A C 1
ATOM 970 O O . ALA A 1 139 ? -14.552 -6.022 9.800 1.00 94.31 139 ALA A O 1
ATOM 971 N N . TYR A 1 140 ? -12.697 -7.251 9.508 1.00 95.81 140 TYR A N 1
ATOM 972 C CA . TYR A 1 140 ? -12.486 -6.939 8.097 1.00 95.81 140 TYR A CA 1
ATOM 973 C C . TYR A 1 140 ? -12.684 -8.151 7.179 1.00 95.81 140 TYR A C 1
ATOM 975 O O . TYR A 1 140 ? -12.197 -8.167 6.049 1.00 95.81 140 TYR A O 1
ATOM 983 N N . GLN A 1 141 ? -13.347 -9.204 7.656 1.00 95.31 141 GLN A N 1
ATOM 984 C CA . GLN A 1 141 ? -13.628 -10.377 6.837 1.00 95.31 141 GLN A CA 1
ATOM 985 C C . GLN A 1 141 ? -14.449 -9.995 5.595 1.00 95.31 141 GLN A C 1
ATOM 987 O O . GLN A 1 141 ? -15.421 -9.249 5.676 1.00 95.31 141 GLN A O 1
ATOM 992 N N . GLY A 1 142 ? -14.021 -10.479 4.425 1.00 94.00 142 GLY A N 1
ATOM 993 C CA . GLY A 1 142 ? -14.666 -10.165 3.145 1.00 94.00 142 GLY A CA 1
ATOM 994 C C . GLY A 1 142 ? -14.463 -8.727 2.650 1.00 94.00 142 GLY A C 1
ATOM 995 O O . GLY A 1 142 ? -15.151 -8.327 1.712 1.00 94.00 142 GLY A O 1
ATOM 996 N N . ALA A 1 143 ? -13.547 -7.957 3.255 1.00 96.69 143 ALA A N 1
ATOM 997 C CA . ALA A 1 143 ? -13.232 -6.601 2.817 1.00 96.69 143 ALA A CA 1
ATOM 998 C C . ALA A 1 143 ? -12.788 -6.565 1.348 1.00 96.69 143 ALA A C 1
ATOM 1000 O O . ALA A 1 143 ? -11.920 -7.328 0.929 1.00 96.69 143 ALA A O 1
ATOM 1001 N N . ALA A 1 144 ? -13.344 -5.616 0.603 1.00 97.19 144 ALA A N 1
ATOM 1002 C CA . ALA A 1 144 ? -12.934 -5.262 -0.747 1.00 97.19 144 ALA A CA 1
ATOM 1003 C C . ALA A 1 144 ? -12.939 -3.736 -0.891 1.00 97.19 144 ALA A C 1
ATOM 1005 O O . ALA A 1 144 ? -13.537 -3.034 -0.073 1.00 97.19 144 ALA A O 1
ATOM 1006 N N . GLY A 1 145 ? -12.282 -3.211 -1.923 1.00 97.25 145 GLY A N 1
ATOM 1007 C CA . GLY A 1 145 ? -12.269 -1.778 -2.222 1.00 97.25 145 GLY A CA 1
ATOM 1008 C C . GLY A 1 145 ? -10.881 -1.255 -2.556 1.00 97.25 145 GLY A C 1
ATOM 1009 O O . GLY A 1 145 ? -10.107 -1.939 -3.223 1.00 97.25 145 GLY A O 1
ATOM 1010 N N . THR A 1 146 ? -10.563 -0.046 -2.103 1.00 97.31 146 THR A N 1
ATOM 1011 C CA . THR A 1 146 ? -9.333 0.658 -2.488 1.00 97.31 146 THR A CA 1
ATOM 1012 C C . THR A 1 146 ? -8.579 1.158 -1.265 1.00 97.31 146 THR A C 1
ATOM 1014 O O . THR A 1 146 ? -9.152 1.798 -0.388 1.00 97.31 146 THR A O 1
ATOM 1017 N N . LEU A 1 147 ? -7.275 0.912 -1.228 1.00 97.44 147 LEU A N 1
ATOM 1018 C CA . LEU A 1 147 ? -6.338 1.596 -0.351 1.00 97.44 147 LEU A CA 1
ATOM 1019 C C . LEU A 1 147 ? -5.649 2.698 -1.152 1.00 97.44 147 LEU A C 1
ATOM 1021 O O . LEU A 1 147 ? -5.093 2.436 -2.213 1.00 97.44 147 LEU A O 1
ATOM 1025 N N . ARG A 1 148 ? -5.656 3.920 -0.623 1.00 95.81 148 ARG A N 1
ATOM 1026 C CA . ARG A 1 148 ? -4.879 5.050 -1.138 1.00 95.81 148 ARG A CA 1
ATOM 1027 C C . ARG A 1 148 ? -3.722 5.353 -0.206 1.00 95.81 148 ARG A C 1
ATOM 1029 O O . ARG A 1 148 ? -3.949 5.559 0.989 1.00 95.81 148 ARG A O 1
ATOM 1036 N N . LEU A 1 149 ? -2.519 5.418 -0.762 1.00 94.00 149 LEU A N 1
ATOM 1037 C CA . LEU A 1 149 ? -1.306 5.796 -0.056 1.00 94.00 149 LEU A CA 1
ATOM 1038 C C . LEU A 1 149 ? -0.746 7.075 -0.668 1.00 94.00 149 LEU A C 1
ATOM 1040 O O . LEU A 1 149 ? -0.335 7.102 -1.824 1.00 94.00 149 LEU A O 1
ATOM 1044 N N . LYS A 1 150 ? -0.724 8.149 0.116 1.00 93.31 150 LYS A N 1
ATOM 1045 C CA . LYS A 1 150 ? -0.119 9.412 -0.296 1.00 93.31 150 LYS A CA 1
ATOM 1046 C C . LYS A 1 150 ? 1.039 9.748 0.620 1.00 93.31 150 LYS A C 1
ATO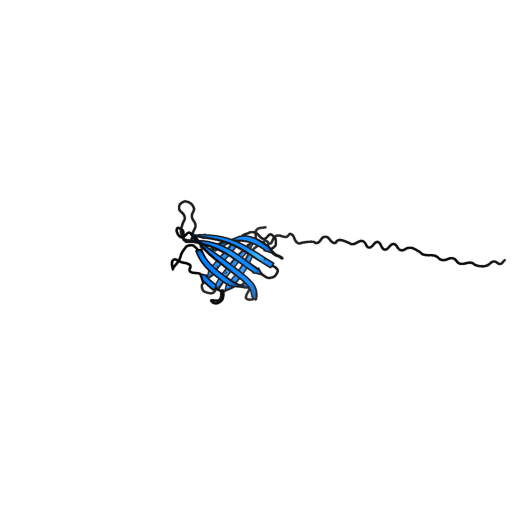M 1048 O O . LYS A 1 150 ? 0.817 10.169 1.756 1.00 93.31 150 LYS A O 1
ATOM 1053 N N . SER A 1 151 ? 2.254 9.615 0.104 1.00 89.25 151 SER A N 1
ATOM 1054 C CA . SER A 1 151 ? 3.440 9.969 0.870 1.00 89.25 151 SER A CA 1
ATOM 1055 C C . SER A 1 151 ? 3.587 11.480 1.031 1.00 89.25 151 SER A C 1
ATOM 1057 O O . SER A 1 151 ? 3.284 12.271 0.131 1.00 89.25 151 SER A O 1
ATOM 1059 N N . GLY A 1 152 ? 4.037 11.891 2.212 1.00 86.19 152 GLY A N 1
ATOM 1060 C CA . GLY A 1 152 ? 4.188 13.292 2.589 1.00 86.19 152 GLY A CA 1
ATOM 1061 C C . GLY A 1 152 ? 5.489 13.552 3.340 1.00 86.19 152 GLY A C 1
ATOM 1062 O O . GLY A 1 152 ? 6.118 12.652 3.884 1.00 86.19 152 GLY A O 1
ATOM 1063 N N . ARG A 1 153 ? 5.902 14.825 3.422 1.00 83.56 153 ARG A N 1
ATOM 1064 C CA . ARG A 1 153 ? 7.167 15.211 4.087 1.00 83.56 153 ARG A CA 1
ATOM 1065 C C . ARG A 1 153 ? 7.231 14.827 5.569 1.00 83.56 153 ARG A C 1
ATOM 1067 O O . ARG A 1 153 ? 8.316 14.627 6.101 1.00 83.56 153 ARG A O 1
ATOM 1074 N N . THR A 1 154 ? 6.090 14.797 6.250 1.00 83.56 154 THR A N 1
ATOM 1075 C CA . THR A 1 154 ? 6.003 14.560 7.701 1.00 83.56 154 THR A CA 1
ATOM 1076 C C . THR A 1 154 ? 5.463 13.175 8.058 1.00 83.56 154 THR A C 1
ATOM 1078 O O . THR A 1 154 ? 5.396 12.844 9.244 1.00 83.56 154 THR A O 1
ATOM 1081 N N . GLY A 1 155 ? 5.094 12.385 7.050 1.00 89.75 155 GLY A N 1
ATOM 1082 C CA . GLY A 1 155 ? 4.424 11.097 7.165 1.00 89.75 155 GLY A CA 1
ATOM 1083 C C . GLY A 1 155 ? 3.433 10.894 6.023 1.00 89.75 155 GLY A C 1
ATOM 1084 O O . GLY A 1 155 ? 3.153 11.820 5.254 1.00 89.75 155 GLY A O 1
ATOM 1085 N N . ASP A 1 156 ? 2.883 9.694 5.969 1.00 94.44 156 ASP A N 1
ATOM 1086 C CA . ASP A 1 156 ? 2.014 9.237 4.898 1.00 94.44 156 ASP A CA 1
ATOM 1087 C C . ASP A 1 156 ? 0.545 9.378 5.300 1.00 94.44 156 ASP A C 1
ATOM 1089 O O . ASP A 1 156 ? 0.181 9.305 6.477 1.00 94.44 156 ASP A O 1
ATOM 1093 N N . ALA A 1 157 ? -0.323 9.594 4.319 1.00 96.12 157 ALA A N 1
ATOM 1094 C CA . ALA A 1 157 ? -1.763 9.479 4.492 1.00 96.12 157 ALA A CA 1
ATOM 1095 C C . ALA A 1 157 ? -2.223 8.146 3.896 1.00 96.12 157 ALA A C 1
ATOM 1097 O O . ALA A 1 157 ? -2.077 7.918 2.695 1.00 96.12 157 ALA A O 1
ATOM 1098 N N . VAL A 1 158 ? -2.801 7.287 4.739 1.00 97.19 158 VAL A N 1
ATOM 1099 C CA . VAL A 1 158 ? -3.319 5.969 4.352 1.00 97.19 158 VAL A CA 1
ATOM 1100 C C . VAL A 1 158 ? -4.835 6.004 4.461 1.00 97.19 158 VAL A C 1
ATOM 1102 O O . VAL A 1 158 ? -5.368 6.262 5.537 1.00 97.19 158 VAL A O 1
ATOM 1105 N N . THR A 1 159 ? -5.550 5.767 3.365 1.00 97.19 159 THR A N 1
ATOM 1106 C CA . THR A 1 159 ? -7.020 5.771 3.355 1.00 97.19 159 THR A CA 1
ATOM 1107 C C . THR A 1 159 ? -7.560 4.466 2.799 1.00 97.19 159 THR A C 1
ATOM 1109 O O . THR A 1 159 ? -7.217 4.084 1.688 1.00 97.19 159 THR A O 1
ATOM 1112 N N . LEU A 1 160 ? -8.426 3.806 3.561 1.00 97.62 160 LEU A N 1
ATOM 1113 C CA . LEU A 1 160 ? -9.183 2.630 3.152 1.00 97.62 160 LEU A CA 1
ATOM 1114 C C . LEU A 1 160 ? -10.577 3.074 2.730 1.00 97.62 160 LEU A C 1
ATOM 1116 O O . LEU A 1 160 ? -11.289 3.696 3.516 1.00 97.62 160 LEU A O 1
ATOM 1120 N N . LEU A 1 161 ? -10.956 2.750 1.503 1.00 97.00 161 LEU A N 1
ATOM 1121 C CA . LEU A 1 161 ? -12.286 2.957 0.953 1.00 97.00 161 LEU A CA 1
ATOM 1122 C C . LEU A 1 161 ? -12.901 1.581 0.724 1.00 97.00 161 LEU A C 1
ATOM 1124 O O . LEU A 1 161 ? -12.621 0.932 -0.286 1.00 97.00 161 LEU A O 1
ATOM 1128 N N . PHE A 1 162 ? -13.695 1.114 1.682 1.00 97.00 162 PHE A N 1
ATOM 1129 C CA . PHE A 1 162 ? -14.340 -0.186 1.578 1.00 97.00 162 PHE A CA 1
ATOM 1130 C C . PHE A 1 162 ? -15.535 -0.122 0.630 1.00 97.00 162 PHE A C 1
ATOM 1132 O O . PHE A 1 162 ? -16.362 0.792 0.702 1.00 97.00 162 PHE A O 1
ATOM 1139 N N . SER A 1 163 ? -15.618 -1.110 -0.254 1.00 90.31 163 SER A N 1
ATOM 1140 C CA . SER A 1 163 ? -16.771 -1.325 -1.121 1.00 90.31 163 SER A CA 1
ATOM 1141 C C . SER A 1 163 ? -17.801 -2.207 -0.408 1.00 90.31 163 SER A C 1
ATOM 1143 O O . SER A 1 163 ? -17.394 -3.187 0.220 1.00 90.31 163 SER A O 1
ATOM 1145 N N . PRO A 1 164 ? -19.099 -1.863 -0.485 1.00 73.12 164 PRO A N 1
ATOM 1146 C CA . PRO A 1 164 ? -20.174 -2.672 0.088 1.00 73.12 164 PRO A CA 1
ATOM 1147 C C . PRO A 1 164 ? -20.294 -4.066 -0.555 1.00 73.12 164 PRO A C 1
ATOM 1149 O O . PRO A 1 164 ? -19.897 -4.240 -1.730 1.00 73.12 164 PRO A O 1
#